Protein AF-A0A2D6F988-F1 (afdb_monomer_lite)

pLDDT: mean 93.38, std 4.09, range [78.19, 97.81]

Seque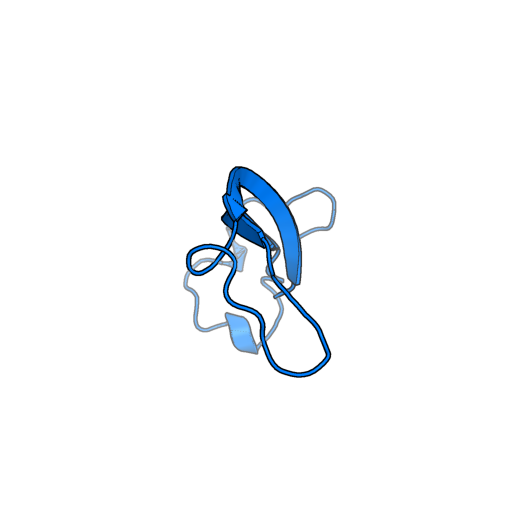nce (60 aa):
MAVTSIEIKERGPYAESMAFGDTGTYEQLDGTAHFAVDPSDPANGLITDLELAPKNSAGL

Structure (mmCIF, N/CA/C/O backbone):
data_AF-A0A2D6F988-F1
#
_entry.id   AF-A0A2D6F988-F1
#
loop_
_atom_site.group_PDB
_atom_site.id
_atom_site.type_symbol
_atom_site.label_atom_id
_atom_site.label_alt_id
_atom_site.label_comp_id
_atom_site.label_asym_id
_atom_site.label_entity_id
_atom_site.label_seq_id
_atom_site.pdbx_PDB_ins_code
_atom_site.Cartn_x
_atom_site.Cartn_y
_atom_site.Cartn_z
_atom_site.occupancy
_atom_site.B_iso_or_equiv
_atom_site.auth_seq_id
_atom_site.auth_comp_id
_atom_site.auth_asym_id
_atom_site.auth_atom_id
_atom_site.pdbx_PDB_model_num
ATOM 1 N N . MET A 1 1 ? -7.309 -7.315 3.904 1.00 78.19 1 MET A N 1
ATOM 2 C CA . MET A 1 1 ? -6.701 -5.978 3.690 1.00 78.19 1 MET A CA 1
ATOM 3 C C . MET A 1 1 ? -6.733 -5.664 2.202 1.00 78.19 1 MET A C 1
ATOM 5 O O . MET A 1 1 ? -6.337 -6.526 1.424 1.00 78.19 1 MET A O 1
ATOM 9 N N . ALA A 1 2 ? -7.214 -4.489 1.797 1.00 83.81 2 ALA A N 1
ATOM 10 C CA . ALA A 1 2 ? -7.291 -4.093 0.386 1.00 83.81 2 ALA A CA 1
ATOM 11 C C . ALA A 1 2 ? -6.538 -2.778 0.147 1.00 83.81 2 ALA A C 1
ATOM 13 O O . ALA A 1 2 ? -6.535 -1.906 1.017 1.00 83.81 2 ALA A O 1
ATOM 14 N N . VAL A 1 3 ? -5.907 -2.642 -1.024 1.00 88.88 3 VAL A N 1
ATOM 15 C CA . VAL A 1 3 ? -5.301 -1.375 -1.464 1.00 88.88 3 VAL A CA 1
ATOM 16 C C . VAL A 1 3 ? -6.425 -0.396 -1.783 1.00 88.88 3 VAL A C 1
ATOM 18 O O . VAL A 1 3 ? -7.303 -0.708 -2.586 1.00 88.88 3 VAL A O 1
ATOM 21 N N . THR A 1 4 ? -6.402 0.779 -1.166 1.00 92.19 4 THR A N 1
ATOM 22 C CA . THR A 1 4 ? -7.378 1.849 -1.416 1.00 92.19 4 THR A CA 1
ATOM 23 C C . THR A 1 4 ? -6.842 2.910 -2.361 1.00 92.19 4 THR A C 1
ATOM 25 O O . THR A 1 4 ? -7.609 3.498 -3.121 1.00 92.19 4 THR A O 1
ATOM 28 N N . SER A 1 5 ? -5.531 3.143 -2.352 1.00 93.69 5 SER A N 1
ATOM 29 C CA . SER A 1 5 ? -4.870 4.030 -3.303 1.00 93.69 5 SER A CA 1
ATOM 30 C C . SER A 1 5 ? -3.392 3.683 -3.455 1.00 93.69 5 SER A C 1
ATOM 32 O O . SER A 1 5 ? -2.783 3.057 -2.587 1.00 93.69 5 SER A O 1
ATOM 34 N N . ILE A 1 6 ? -2.814 4.100 -4.579 1.00 94.69 6 ILE A N 1
ATOM 35 C CA . ILE A 1 6 ? -1.373 4.057 -4.815 1.00 94.69 6 ILE A CA 1
ATOM 36 C C . ILE A 1 6 ? -0.939 5.474 -5.171 1.00 94.69 6 ILE A C 1
ATOM 38 O O . ILE A 1 6 ? -1.382 6.038 -6.171 1.00 94.69 6 ILE A O 1
ATOM 42 N N . GLU A 1 7 ? -0.080 6.051 -4.344 1.00 97.44 7 GLU A N 1
ATOM 43 C CA . GLU A 1 7 ? 0.634 7.284 -4.639 1.00 97.44 7 GLU A CA 1
ATOM 44 C C . GLU A 1 7 ? 1.886 6.926 -5.445 1.00 97.44 7 GLU A C 1
ATOM 46 O O . GLU A 1 7 ? 2.837 6.369 -4.901 1.00 97.44 7 GLU A O 1
ATOM 51 N N . ILE A 1 8 ? 1.897 7.228 -6.742 1.00 97.56 8 ILE A N 1
ATOM 52 C CA . ILE A 1 8 ? 3.060 6.986 -7.606 1.00 97.56 8 ILE A CA 1
ATOM 53 C C . ILE A 1 8 ? 3.978 8.206 -7.531 1.00 97.56 8 ILE A C 1
ATOM 55 O O . ILE A 1 8 ? 3.560 9.308 -7.885 1.00 97.56 8 ILE A O 1
ATOM 59 N N . LYS A 1 9 ? 5.223 8.004 -7.096 1.00 97.75 9 LYS A N 1
ATOM 60 C CA . LYS A 1 9 ? 6.249 9.053 -7.010 1.00 97.75 9 LYS A CA 1
ATOM 61 C C . LYS A 1 9 ? 7.131 9.083 -8.249 1.00 97.75 9 LYS A C 1
ATOM 63 O O . LYS A 1 9 ? 7.428 10.159 -8.757 1.00 97.75 9 LYS A O 1
ATOM 68 N N . GLU A 1 10 ? 7.504 7.914 -8.752 1.00 97.31 10 GLU A N 1
ATOM 69 C CA . GLU A 1 10 ? 8.322 7.768 -9.951 1.00 97.31 10 GLU A CA 1
ATOM 70 C C . GLU A 1 10 ? 7.739 6.698 -10.875 1.00 97.31 10 GLU A C 1
ATOM 72 O O . GLU A 1 10 ? 7.097 5.738 -10.437 1.00 97.31 10 GLU A O 1
ATOM 77 N N . ARG A 1 11 ? 7.932 6.905 -12.178 1.00 97.69 11 ARG A N 1
ATOM 78 C CA . ARG A 1 11 ? 7.556 5.972 -13.235 1.00 97.69 11 ARG A CA 1
ATOM 79 C C . ARG A 1 11 ? 8.653 5.944 -14.285 1.00 97.69 11 ARG A C 1
ATOM 81 O O . ARG A 1 11 ? 9.031 6.998 -14.792 1.00 97.69 11 ARG A O 1
ATOM 88 N N . GLY A 1 12 ? 9.104 4.752 -14.652 1.00 97.00 12 GLY A N 1
ATOM 89 C CA . GLY A 1 12 ? 10.152 4.582 -15.654 1.00 97.00 12 GLY A CA 1
ATOM 90 C C . GLY A 1 12 ? 10.174 3.184 -16.267 1.00 97.00 12 GLY A C 1
ATOM 91 O O . GLY A 1 12 ? 9.370 2.336 -15.889 1.00 97.00 12 GLY A O 1
ATOM 92 N N . PRO A 1 13 ? 11.074 2.920 -17.227 1.00 97.06 13 PRO A N 1
ATOM 93 C CA . PRO A 1 13 ? 11.237 1.586 -17.789 1.00 97.06 13 PRO A CA 1
ATOM 94 C C . PRO A 1 13 ? 11.773 0.620 -16.727 1.00 97.06 13 PRO A C 1
ATOM 96 O O . PRO A 1 13 ? 12.793 0.885 -16.092 1.00 97.06 13 PRO A O 1
ATOM 99 N N . TYR A 1 14 ? 11.117 -0.525 -16.563 1.00 97.44 14 TYR A N 1
ATOM 100 C CA . TYR A 1 14 ? 11.608 -1.580 -15.685 1.00 97.44 14 TYR A CA 1
ATOM 101 C C . TYR A 1 14 ? 12.748 -2.346 -16.358 1.00 97.44 14 TYR A C 1
ATOM 103 O O . TYR A 1 14 ? 12.695 -2.615 -17.561 1.00 97.44 14 TYR A O 1
ATOM 111 N N . ALA A 1 15 ? 13.761 -2.721 -15.572 1.00 95.38 15 ALA A N 1
ATOM 112 C CA . ALA A 1 15 ? 14.862 -3.586 -16.001 1.00 95.38 15 ALA A CA 1
ATOM 113 C C . ALA A 1 15 ? 15.495 -3.160 -17.342 1.00 95.38 15 ALA A C 1
ATOM 115 O O . ALA A 1 15 ? 15.646 -3.978 -18.244 1.00 95.38 15 ALA A O 1
ATOM 116 N N . GLU A 1 16 ? 15.801 -1.867 -17.500 1.00 94.06 16 GLU A N 1
ATOM 117 C CA . GLU A 1 16 ? 16.390 -1.306 -18.730 1.00 94.06 16 GLU A CA 1
ATOM 118 C C . GLU A 1 16 ? 15.585 -1.624 -20.009 1.00 94.06 16 GLU A C 1
ATOM 120 O O . GLU A 1 16 ? 16.137 -1.760 -21.097 1.00 94.06 16 GLU A O 1
ATOM 125 N N . SER A 1 17 ? 14.254 -1.716 -19.898 1.00 95.25 17 SER A N 1
ATOM 126 C CA . SER A 1 17 ? 13.363 -2.128 -20.996 1.00 95.25 17 SER A CA 1
ATOM 127 C C . SER A 1 17 ? 13.630 -3.548 -21.509 1.00 95.25 17 SER A C 1
ATOM 129 O O . SER A 1 17 ? 13.413 -3.839 -22.685 1.00 95.25 17 SER A O 1
ATOM 131 N N . MET A 1 18 ? 14.084 -4.456 -20.644 1.00 96.88 18 MET A N 1
ATOM 132 C CA . MET A 1 18 ? 14.157 -5.876 -20.973 1.00 96.88 18 MET A CA 1
ATOM 133 C C . MET A 1 18 ? 12.759 -6.418 -21.309 1.00 96.88 18 MET A C 1
ATOM 135 O O . MET A 1 18 ? 11.779 -6.129 -20.620 1.00 96.88 18 MET A O 1
ATOM 139 N N . ALA A 1 19 ? 12.668 -7.216 -22.374 1.00 96.62 19 ALA A N 1
ATOM 140 C CA . ALA A 1 19 ? 11.436 -7.892 -22.763 1.00 96.62 19 ALA A CA 1
ATOM 141 C C . ALA A 1 19 ? 11.280 -9.233 -22.029 1.00 96.62 19 ALA A C 1
ATOM 143 O O . ALA A 1 19 ? 12.236 -9.998 -21.897 1.00 96.62 19 ALA A O 1
ATOM 144 N N . PHE A 1 20 ? 10.060 -9.539 -21.596 1.00 95.69 20 PHE A N 1
ATOM 145 C CA . PHE A 1 20 ? 9.719 -10.759 -20.871 1.00 95.69 20 PHE A CA 1
ATOM 146 C C . PHE A 1 20 ? 8.830 -11.654 -21.733 1.00 95.69 20 PHE A C 1
ATOM 148 O O . PHE A 1 20 ? 7.603 -11.534 -21.727 1.00 95.69 20 PHE A O 1
ATOM 155 N N . GLY A 1 21 ? 9.470 -12.560 -22.478 1.00 94.62 21 GLY A N 1
ATOM 156 C CA . GLY A 1 21 ? 8.785 -13.437 -23.428 1.00 94.62 21 GLY A CA 1
ATOM 157 C C . GLY A 1 21 ? 7.969 -12.636 -24.443 1.00 94.62 21 GLY A C 1
ATOM 158 O O . GLY A 1 21 ? 8.392 -11.568 -24.886 1.00 94.62 21 GLY A O 1
ATOM 159 N N . ASP A 1 22 ? 6.777 -13.131 -24.761 1.00 95.88 22 ASP A N 1
ATOM 160 C CA . ASP A 1 22 ? 5.888 -12.501 -25.742 1.00 95.88 22 ASP A CA 1
ATOM 161 C C . ASP A 1 22 ? 5.145 -11.267 -25.193 1.00 95.88 22 ASP A C 1
ATOM 163 O O . ASP A 1 22 ? 4.529 -10.531 -25.961 1.00 95.88 22 ASP A O 1
ATOM 167 N N . THR A 1 23 ? 5.204 -11.006 -23.880 1.00 96.19 23 THR A N 1
ATOM 168 C CA . THR A 1 23 ? 4.511 -9.863 -23.256 1.00 96.19 23 THR A CA 1
ATOM 169 C C . THR A 1 23 ? 5.209 -8.530 -23.531 1.00 96.19 23 THR A C 1
ATOM 171 O O . THR A 1 23 ? 4.561 -7.486 -23.542 1.00 96.19 23 THR A O 1
ATOM 174 N N . GLY A 1 24 ? 6.521 -8.549 -23.785 1.00 95.69 24 GLY A N 1
ATOM 175 C CA . GLY A 1 24 ? 7.307 -7.343 -24.040 1.00 95.69 24 GLY A CA 1
ATOM 176 C C . GLY A 1 24 ? 7.855 -6.696 -22.767 1.00 95.69 24 GLY A C 1
ATOM 177 O O . GLY A 1 24 ? 8.207 -7.385 -21.809 1.00 95.69 24 GLY A O 1
ATOM 178 N N . THR A 1 25 ? 8.022 -5.377 -22.793 1.00 97.69 25 THR A N 1
ATOM 179 C CA . THR A 1 25 ? 8.681 -4.602 -21.733 1.00 97.69 25 THR A CA 1
ATOM 180 C C . THR A 1 25 ? 7.684 -4.131 -20.675 1.00 97.69 25 THR A C 1
ATOM 182 O O . THR A 1 25 ? 6.485 -4.037 -20.933 1.00 97.69 25 THR A O 1
ATOM 185 N N . TYR A 1 26 ? 8.180 -3.815 -19.478 1.00 97.81 26 TYR A N 1
ATOM 186 C CA . TYR A 1 26 ? 7.361 -3.297 -18.380 1.00 97.81 26 TYR A CA 1
ATOM 187 C C . TYR A 1 26 ? 7.802 -1.904 -17.939 1.00 97.81 26 TYR A C 1
ATOM 189 O O . TYR A 1 26 ? 8.937 -1.482 -18.170 1.00 97.81 26 TYR A O 1
ATOM 197 N N . GLU A 1 27 ? 6.897 -1.220 -17.245 1.00 96.69 27 GLU A N 1
ATOM 198 C CA . GLU A 1 27 ? 7.187 -0.012 -16.481 1.00 96.69 27 GLU A CA 1
ATOM 199 C C . GLU A 1 27 ? 7.361 -0.355 -14.996 1.00 96.69 27 GLU A C 1
ATOM 201 O O . GLU A 1 27 ? 6.653 -1.202 -14.447 1.00 96.69 27 GLU A O 1
ATOM 206 N N . GLN A 1 28 ? 8.294 0.330 -14.345 1.00 96.94 28 GLN A N 1
ATOM 207 C CA . GLN A 1 28 ? 8.448 0.362 -12.901 1.00 96.94 28 GLN A CA 1
ATOM 208 C C . GLN A 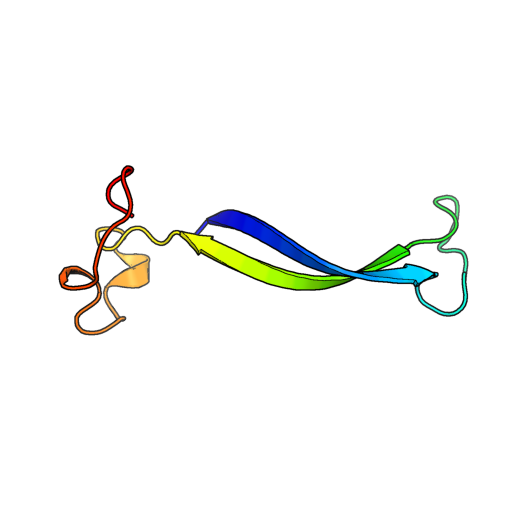1 28 ? 7.684 1.558 -12.341 1.00 96.94 28 GLN A C 1
ATOM 210 O O . GLN A 1 28 ? 7.775 2.666 -12.875 1.00 96.94 28 GLN A O 1
ATOM 215 N N . LEU A 1 29 ? 6.945 1.322 -11.258 1.00 97.12 29 LEU A N 1
ATOM 216 C CA . LEU A 1 29 ? 6.253 2.347 -10.488 1.00 97.12 29 LEU A CA 1
ATOM 217 C C . LEU A 1 29 ? 6.786 2.314 -9.061 1.00 97.12 29 LEU A C 1
ATOM 219 O O . LEU A 1 29 ? 6.560 1.335 -8.350 1.00 97.12 29 LEU A O 1
ATOM 223 N N . ASP A 1 30 ? 7.438 3.391 -8.639 1.00 97.25 30 ASP A N 1
ATOM 224 C CA . ASP A 1 30 ? 7.916 3.537 -7.267 1.00 97.25 30 ASP A CA 1
ATOM 225 C C . ASP A 1 30 ? 7.025 4.535 -6.527 1.00 97.25 30 ASP A C 1
ATOM 227 O O . ASP A 1 30 ? 6.722 5.627 -7.018 1.00 97.25 30 ASP A O 1
ATOM 231 N N . GLY A 1 31 ? 6.544 4.151 -5.347 1.00 96.50 31 GLY A N 1
ATOM 232 C CA . GLY A 1 31 ? 5.491 4.895 -4.668 1.00 96.50 31 GLY A CA 1
ATOM 233 C C . GLY A 1 31 ? 5.039 4.289 -3.344 1.00 96.50 31 GLY A C 1
ATOM 234 O O . GLY A 1 31 ? 5.660 3.368 -2.817 1.00 96.50 31 GLY A O 1
ATOM 235 N N . THR A 1 32 ? 3.939 4.818 -2.810 1.00 97.50 32 THR A N 1
ATOM 236 C CA . THR A 1 32 ? 3.320 4.375 -1.556 1.00 97.50 32 THR A CA 1
ATOM 237 C C . THR A 1 32 ? 1.965 3.734 -1.847 1.00 97.50 32 THR A C 1
ATOM 239 O O . THR A 1 32 ? 1.078 4.382 -2.396 1.00 97.50 32 THR A O 1
ATOM 242 N N . ALA A 1 33 ? 1.766 2.477 -1.449 1.00 95.75 33 ALA A N 1
ATOM 243 C CA . ALA A 1 33 ? 0.440 1.863 -1.449 1.00 95.75 33 ALA A CA 1
ATOM 244 C C . ALA A 1 33 ? -0.239 2.093 -0.094 1.00 95.75 33 ALA A C 1
ATOM 246 O O . ALA A 1 33 ? 0.315 1.755 0.953 1.00 95.75 33 ALA A O 1
ATOM 247 N N . HIS A 1 34 ? -1.445 2.651 -0.117 1.00 93.94 34 HIS A N 1
ATOM 248 C CA . HIS A 1 34 ? -2.287 2.801 1.061 1.00 93.94 34 HIS A CA 1
ATOM 249 C C . HIS A 1 34 ? -3.268 1.638 1.139 1.00 93.94 34 HIS A C 1
ATOM 251 O O . HIS A 1 34 ? -3.918 1.282 0.153 1.00 93.94 34 HIS A O 1
ATOM 257 N N . PHE A 1 35 ? -3.386 1.059 2.329 1.00 91.62 35 PHE A N 1
ATOM 258 C CA . PHE A 1 35 ? -4.284 -0.052 2.603 1.00 91.62 35 PHE A CA 1
ATOM 259 C C . PHE A 1 35 ? -5.333 0.374 3.617 1.00 91.62 35 PHE A C 1
ATOM 261 O O . PHE A 1 35 ? -5.026 1.097 4.564 1.00 91.62 35 PHE A O 1
ATOM 268 N N . ALA A 1 36 ? -6.551 -0.125 3.438 1.00 92.12 36 ALA A N 1
ATOM 269 C CA . ALA A 1 36 ? -7.549 -0.135 4.494 1.00 92.12 36 ALA A CA 1
ATOM 270 C C . ALA A 1 36 ? -7.617 -1.531 5.121 1.00 92.12 36 ALA A C 1
ATOM 272 O O . ALA A 1 36 ? -7.520 -2.563 4.435 1.00 92.12 36 ALA A O 1
ATOM 273 N N . VAL A 1 37 ? -7.770 -1.545 6.438 1.00 90.62 37 VAL A N 1
ATOM 274 C CA . VAL A 1 37 ? -7.852 -2.748 7.263 1.00 90.62 37 VAL A CA 1
ATOM 275 C C . VAL A 1 37 ? -9.198 -2.739 7.962 1.00 90.62 37 VAL A C 1
ATOM 277 O O . VAL A 1 37 ? -9.681 -1.679 8.318 1.00 90.62 37 VAL A O 1
ATOM 280 N N . ASP A 1 38 ? -9.824 -3.898 8.123 1.00 91.62 38 ASP A N 1
ATOM 281 C CA . ASP A 1 38 ? -11.020 -3.994 8.957 1.00 91.62 38 ASP A CA 1
ATOM 282 C C . ASP A 1 38 ? -10.575 -4.363 10.378 1.00 91.62 38 ASP A C 1
ATOM 284 O O . ASP A 1 38 ? -10.041 -5.463 10.567 1.00 91.62 38 ASP A O 1
ATOM 288 N N . PRO A 1 39 ? -10.764 -3.485 11.379 1.00 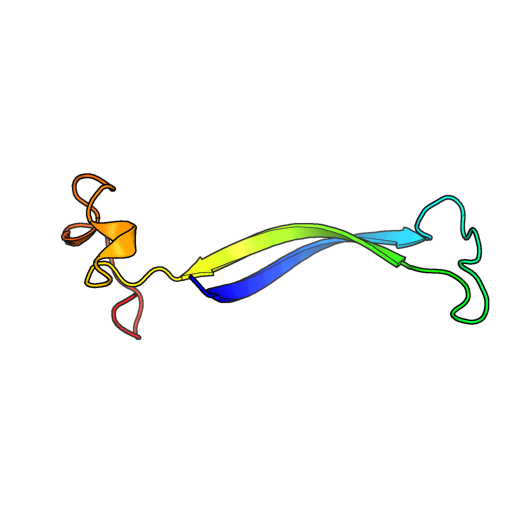91.56 39 PRO A N 1
ATOM 289 C CA . PRO A 1 39 ? -10.423 -3.792 12.766 1.00 91.56 39 PRO A CA 1
ATOM 290 C C . PRO A 1 39 ? -11.200 -4.978 13.346 1.00 91.56 39 PRO A C 1
ATOM 292 O O . PRO A 1 39 ? -10.767 -5.569 14.328 1.00 91.56 39 PRO A O 1
ATOM 295 N N . SER A 1 40 ? -12.351 -5.317 12.761 1.00 90.62 40 SER A N 1
ATOM 296 C CA . SER A 1 40 ? -13.216 -6.407 13.223 1.00 90.62 40 SER A CA 1
ATOM 297 C C . SER A 1 40 ? -12.879 -7.751 12.569 1.00 90.62 40 SER A C 1
ATOM 299 O O . SER A 1 40 ? -13.460 -8.770 12.943 1.00 90.62 40 SER A O 1
ATOM 301 N N . ASP A 1 41 ? -11.961 -7.775 11.597 1.00 92.69 41 ASP A N 1
ATOM 302 C CA . ASP A 1 41 ? -11.508 -9.012 10.962 1.00 92.69 41 ASP A CA 1
ATOM 303 C C . ASP A 1 41 ? -10.692 -9.844 11.972 1.00 92.69 41 ASP A C 1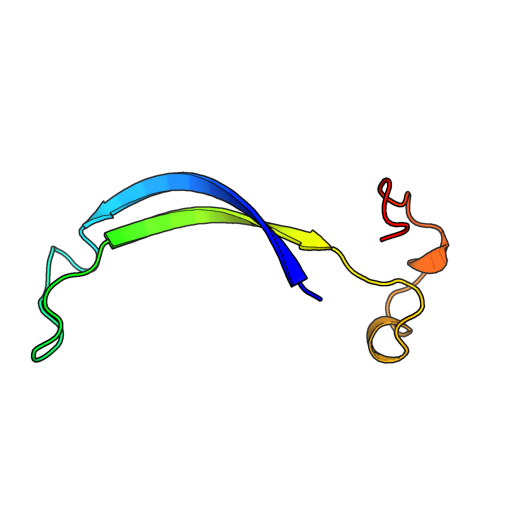
ATOM 305 O O . ASP A 1 41 ? -9.671 -9.359 12.474 1.00 92.69 41 ASP A O 1
ATOM 309 N N . PRO A 1 42 ? -11.079 -11.105 12.261 1.00 92.44 42 PRO A N 1
ATOM 310 C CA . PRO A 1 42 ? -10.348 -11.968 13.186 1.00 92.44 42 PRO A CA 1
ATOM 311 C C . PRO A 1 42 ? -8.861 -12.125 12.852 1.00 92.44 42 PRO A C 1
ATOM 313 O O . PRO A 1 42 ? -8.048 -12.294 13.761 1.00 92.44 42 PRO A O 1
ATOM 316 N N . ALA A 1 43 ? -8.482 -12.042 11.571 1.00 93.38 43 ALA A N 1
ATOM 317 C CA . ALA A 1 43 ? -7.085 -12.109 11.150 1.00 93.38 43 ALA A CA 1
ATOM 318 C C . ALA A 1 43 ? -6.251 -10.916 11.654 1.00 93.38 43 ALA A C 1
ATOM 320 O O . ALA A 1 43 ? -5.041 -11.048 11.834 1.00 93.38 43 ALA A O 1
ATOM 321 N N . ASN A 1 44 ? -6.892 -9.776 11.923 1.00 92.00 44 ASN A N 1
ATOM 322 C CA . ASN A 1 44 ? -6.249 -8.566 12.430 1.00 92.00 44 ASN A CA 1
ATOM 323 C C . ASN A 1 44 ? -6.273 -8.471 13.964 1.00 92.00 44 ASN A C 1
ATOM 325 O O . ASN A 1 44 ? -5.659 -7.565 14.519 1.00 92.00 44 ASN A O 1
ATOM 329 N N . GLY A 1 45 ? -6.912 -9.415 14.664 1.00 90.25 45 GLY A N 1
ATOM 330 C CA . GLY A 1 45 ? -7.075 -9.383 16.125 1.00 90.25 45 GLY A CA 1
ATOM 331 C C . GLY A 1 45 ? -5.775 -9.491 16.936 1.00 90.25 45 GLY A C 1
ATOM 332 O O . GLY A 1 45 ? -5.794 -9.331 18.151 1.00 90.25 45 GLY A O 1
ATOM 333 N N . LEU A 1 46 ? -4.642 -9.763 16.282 1.00 94.94 46 LEU A N 1
ATOM 334 C CA . LEU A 1 46 ? -3.309 -9.726 16.897 1.00 94.94 46 LEU A CA 1
ATOM 335 C C . LEU A 1 46 ? -2.695 -8.316 16.922 1.00 94.94 46 LEU A C 1
ATOM 337 O O . LEU A 1 46 ? -1.645 -8.122 17.533 1.00 94.94 46 LEU A O 1
ATOM 341 N N . ILE A 1 47 ? -3.307 -7.347 16.240 1.00 92.31 47 ILE A N 1
ATOM 342 C CA . ILE A 1 47 ? -2.841 -5.963 16.194 1.00 92.31 47 ILE A CA 1
ATOM 343 C C . ILE A 1 47 ? -3.445 -5.223 17.388 1.00 92.31 47 ILE A C 1
ATOM 345 O O . ILE A 1 47 ? -4.642 -4.948 17.421 1.00 92.31 47 ILE A O 1
ATOM 349 N N . THR A 1 48 ? -2.608 -4.908 18.373 1.00 96.00 48 THR A N 1
ATOM 350 C CA . THR A 1 48 ? -3.018 -4.200 19.592 1.00 96.00 48 THR A CA 1
ATOM 351 C C . THR A 1 48 ? -3.639 -2.839 19.277 1.00 96.00 48 THR A C 1
ATOM 353 O O . THR A 1 48 ? -3.103 -2.090 18.460 1.00 96.00 48 THR A O 1
ATOM 356 N N . ASP A 1 49 ? -4.737 -2.518 19.966 1.00 93.50 49 ASP A N 1
ATOM 357 C CA . ASP A 1 49 ? -5.476 -1.251 19.884 1.00 93.50 49 ASP A CA 1
ATOM 358 C C . ASP A 1 49 ? -6.001 -0.904 18.480 1.00 93.50 49 ASP A C 1
ATOM 360 O O . ASP A 1 49 ? -6.394 0.239 18.226 1.00 93.50 49 ASP A O 1
ATOM 364 N N . LEU A 1 50 ? -6.052 -1.870 17.554 1.00 92.38 50 LEU A N 1
ATOM 365 C CA . LEU A 1 50 ? -6.544 -1.624 16.200 1.00 92.38 50 LEU A CA 1
ATOM 366 C C . LEU A 1 50 ? -8.004 -1.157 16.209 1.00 92.38 50 LEU A C 1
ATOM 368 O O . LEU A 1 50 ? -8.379 -0.286 15.426 1.00 92.38 50 LEU A O 1
ATOM 372 N N . GLU A 1 51 ? -8.827 -1.671 17.125 1.00 90.31 51 GLU A N 1
ATOM 373 C CA . GLU A 1 51 ? -10.211 -1.227 17.285 1.00 90.31 51 GLU A CA 1
ATOM 374 C C . GLU A 1 51 ? -10.346 0.235 17.743 1.00 90.31 51 GLU A C 1
ATOM 376 O O . GLU A 1 51 ? -11.402 0.840 17.522 1.00 90.31 51 GLU A O 1
ATOM 381 N N . LEU A 1 52 ? -9.292 0.799 18.349 1.00 92.94 52 LEU A N 1
ATOM 382 C CA . LEU A 1 52 ? -9.230 2.176 18.848 1.00 92.94 52 LEU A CA 1
ATOM 383 C C . LEU A 1 52 ? -8.679 3.159 17.807 1.00 92.94 52 LEU A C 1
ATOM 385 O O . LEU A 1 52 ? -8.733 4.374 18.021 1.00 92.94 52 LEU A O 1
ATOM 389 N N . ALA A 1 53 ? -8.146 2.659 16.690 1.00 91.62 53 ALA A N 1
ATOM 390 C CA . ALA A 1 53 ? -7.590 3.496 15.640 1.00 91.62 53 ALA A CA 1
ATOM 391 C C . ALA A 1 53 ? -8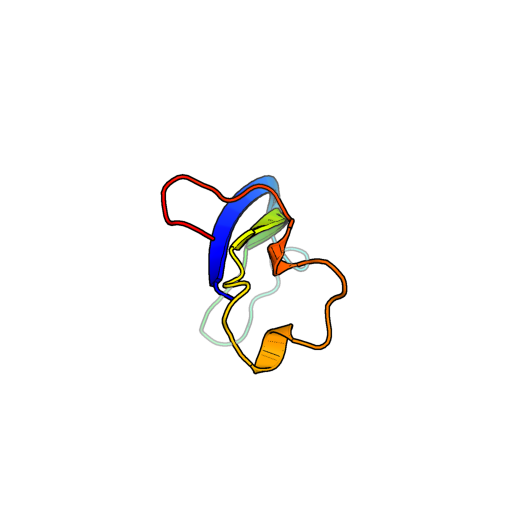.672 4.391 14.995 1.00 91.62 53 ALA A C 1
ATOM 393 O O . ALA A 1 53 ? -9.832 3.980 14.865 1.00 91.62 53 ALA A O 1
ATOM 394 N N . PRO A 1 54 ? -8.321 5.616 14.554 1.00 91.56 54 PRO A N 1
ATOM 395 C CA . PRO A 1 54 ? -9.217 6.445 13.758 1.00 91.56 54 PRO A CA 1
ATOM 396 C C . PRO A 1 54 ? -9.634 5.722 12.475 1.00 91.56 54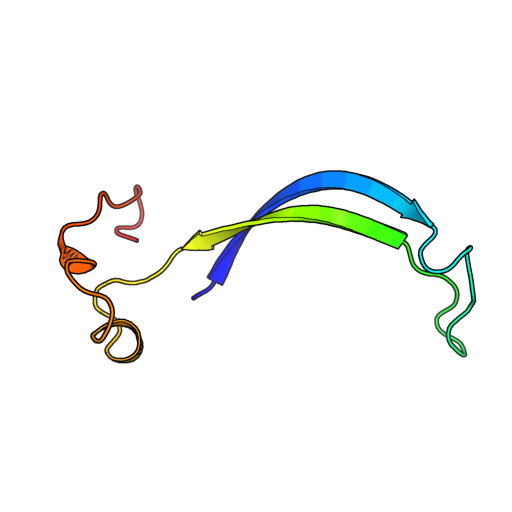 PRO A C 1
ATOM 398 O O . PRO A 1 54 ? -8.783 5.257 11.721 1.00 91.56 54 PRO A O 1
ATOM 401 N N . LYS A 1 55 ? -10.941 5.674 12.221 1.00 91.56 55 LYS A N 1
ATOM 402 C CA . LYS A 1 55 ? -11.530 5.008 11.055 1.00 91.56 55 LYS A CA 1
ATOM 403 C C . LYS A 1 55 ? -11.872 6.029 9.977 1.00 91.56 55 LYS A C 1
ATOM 405 O O . LYS A 1 55 ? -12.270 7.157 10.275 1.00 91.56 55 LYS A O 1
ATOM 410 N N . ASN A 1 56 ? -11.744 5.633 8.720 1.00 87.69 56 ASN A N 1
ATOM 411 C CA . ASN A 1 56 ? -12.211 6.405 7.580 1.00 87.69 56 ASN A CA 1
ATOM 412 C C . ASN A 1 56 ? -13.752 6.375 7.476 1.00 87.69 56 ASN A C 1
ATOM 414 O O . ASN A 1 56 ? -14.450 5.761 8.284 1.00 87.69 56 ASN A O 1
ATOM 418 N N . SER A 1 57 ? -14.309 7.041 6.461 1.00 91.00 57 SER A N 1
ATOM 419 C CA . SER A 1 57 ? -15.763 7.130 6.252 1.00 91.00 57 SER A CA 1
ATOM 420 C C . SER A 1 57 ? -16.458 5.787 5.991 1.00 91.00 57 SER A C 1
ATOM 422 O O . SER A 1 57 ? -17.675 5.707 6.136 1.00 91.00 57 SER A O 1
ATOM 424 N N . ALA A 1 58 ? -15.711 4.743 5.623 1.00 86.44 58 ALA A N 1
ATOM 425 C CA . ALA A 1 58 ? -16.209 3.381 5.459 1.00 86.44 58 ALA A CA 1
ATOM 426 C C . ALA A 1 58 ? -16.092 2.535 6.743 1.00 86.44 58 ALA A C 1
ATOM 428 O O . ALA A 1 58 ? -16.468 1.367 6.730 1.00 86.44 58 ALA A O 1
ATOM 429 N N . GLY A 1 59 ? -15.597 3.103 7.849 1.00 82.94 59 GLY A N 1
ATOM 430 C CA . GLY A 1 59 ? -15.412 2.389 9.116 1.00 82.94 59 GLY A CA 1
ATOM 431 C C . GLY A 1 59 ? -14.160 1.507 9.172 1.00 82.94 59 GLY A C 1
ATOM 432 O O . GLY A 1 59 ? -14.046 0.706 10.099 1.00 82.94 59 GLY A O 1
ATOM 433 N N . LEU A 1 60 ? -13.249 1.670 8.207 1.00 84.25 60 LEU A N 1
ATOM 434 C CA . LEU A 1 60 ? -11.967 0.966 8.106 1.00 84.25 60 LEU A CA 1
ATOM 435 C C . LEU A 1 60 ? -10.803 1.841 8.576 1.00 84.25 60 LEU A C 1
ATOM 437 O O . LEU A 1 60 ? -10.883 3.071 8.355 1.00 84.25 60 LEU A O 1
#

Radius of gyration: 17.66 Å; chains: 1; bounding box: 33×22×46 Å

Foldseek 3Di:
DDFPDWAFPDKDWPPVQDQDPPVGTDMDTDTDTDDDDQCPPPVCVVPPCSQVDDADPVRD

Secondary structure (DSSP, 8-state):
-EEEEEEEEEEEEGGGG---GGG---EEEEEEEEEE--TT-GGGTTSTTGGGSPP-TT--